Protein AF-A0A959CIJ0-F1 (afdb_monomer_lite)

pLDDT: mean 93.99, std 5.0, range [72.5, 98.31]

Radius of gyration: 11.37 Å; chains: 1; bounding box: 29×19×29 Å

Sequence (59 aa):
DLVDDMMVTTLASGETFSIDLDTTPPTIIAGGNTAQIIATDVQAVNGVIHAIDTVILPE

Structure (mmCIF, N/CA/C/O backbone):
data_AF-A0A959CIJ0-F1
#
_entry.id   AF-A0A959CIJ0-F1
#
loop_
_atom_site.group_PDB
_atom_site.id
_atom_site.type_symbol
_atom_site.label_atom_id
_atom_site.label_alt_id
_atom_site.label_comp_id
_atom_site.label_asym_id
_atom_site.label_entity_id
_atom_site.label_seq_id
_atom_site.pdbx_PDB_ins_code
_atom_site.Cartn_x
_atom_site.Cartn_y
_atom_site.Cartn_z
_atom_site.occupancy
_atom_site.B_iso_or_equiv
_atom_site.auth_seq_id
_atom_site.auth_comp_id
_atom_site.auth_asym_id
_atom_site.auth_atom_id
_atom_site.pdbx_PDB_model_num
ATOM 1 N N . ASP A 1 1 ? -3.258 6.489 -7.820 1.00 88.38 1 ASP A N 1
ATOM 2 C CA . ASP A 1 1 ? -1.876 6.334 -8.283 1.00 88.38 1 ASP A CA 1
ATOM 3 C C . ASP A 1 1 ? -0.957 6.488 -7.084 1.00 88.38 1 ASP A C 1
ATOM 5 O O . ASP A 1 1 ? -1.369 7.155 -6.134 1.00 88.38 1 ASP A O 1
ATOM 9 N N . LEU A 1 2 ? 0.201 5.834 -7.090 1.00 94.94 2 LEU A N 1
ATOM 10 C CA . LEU A 1 2 ? 1.178 5.905 -6.005 1.00 94.94 2 LEU A CA 1
ATOM 11 C C . LEU A 1 2 ? 2.204 6.994 -6.312 1.00 94.94 2 LEU A C 1
ATOM 13 O O . LEU A 1 2 ? 2.740 7.064 -7.414 1.00 94.94 2 LEU A O 1
ATOM 17 N N . VAL A 1 3 ? 2.471 7.843 -5.328 1.00 96.31 3 VAL A N 1
ATOM 18 C CA . VAL A 1 3 ? 3.462 8.915 -5.418 1.00 96.31 3 VAL A CA 1
ATOM 19 C C . VAL A 1 3 ? 4.393 8.769 -4.228 1.00 96.31 3 VAL A C 1
ATOM 21 O O . VAL A 1 3 ? 3.945 8.408 -3.139 1.00 96.31 3 VAL A O 1
ATOM 24 N N . ASP A 1 4 ? 5.674 9.018 -4.457 1.00 96.94 4 ASP A N 1
ATOM 25 C CA . ASP A 1 4 ? 6.687 8.953 -3.413 1.00 96.94 4 ASP A CA 1
ATOM 26 C C . ASP A 1 4 ? 6.399 9.959 -2.291 1.00 96.94 4 ASP A C 1
ATOM 28 O O . ASP A 1 4 ? 5.855 11.041 -2.541 1.00 96.94 4 ASP A O 1
ATOM 32 N N . ASP A 1 5 ? 6.684 9.558 -1.053 1.00 95.19 5 ASP A N 1
ATOM 33 C CA . ASP A 1 5 ? 6.357 10.272 0.186 1.00 95.19 5 ASP A CA 1
ATOM 34 C C . ASP A 1 5 ? 4.862 10.615 0.375 1.00 95.19 5 ASP A C 1
ATOM 36 O O . ASP A 1 5 ? 4.484 11.411 1.245 1.00 95.19 5 ASP A O 1
ATOM 40 N N . MET A 1 6 ? 3.958 10.020 -0.413 1.00 95.88 6 MET A N 1
ATOM 41 C CA . MET A 1 6 ? 2.529 10.305 -0.295 1.00 95.88 6 MET A CA 1
ATOM 42 C C . MET A 1 6 ? 1.968 9.770 1.023 1.00 95.88 6 MET A C 1
ATOM 44 O O . MET A 1 6 ? 1.973 8.566 1.273 1.00 95.88 6 MET A O 1
ATOM 48 N N . MET A 1 7 ? 1.385 10.671 1.817 1.00 95.75 7 MET A N 1
ATOM 49 C CA . MET A 1 7 ? 0.590 10.327 2.994 1.00 95.75 7 MET A CA 1
ATOM 50 C C . MET A 1 7 ? -0.852 10.018 2.594 1.00 95.75 7 MET A C 1
ATOM 52 O O . MET A 1 7 ? -1.537 10.854 1.999 1.00 95.75 7 MET A O 1
ATOM 56 N N . VAL A 1 8 ? -1.335 8.836 2.963 1.00 94.69 8 VAL A N 1
ATOM 57 C CA . VAL A 1 8 ? -2.691 8.371 2.659 1.00 94.69 8 VAL A CA 1
ATOM 58 C C . VAL A 1 8 ? -3.448 8.120 3.953 1.00 94.69 8 VAL A C 1
ATOM 60 O O . VAL A 1 8 ? -2.962 7.414 4.832 1.00 94.69 8 VAL A O 1
ATOM 63 N N . THR A 1 9 ? -4.656 8.671 4.059 1.00 94.94 9 THR A N 1
ATOM 64 C CA . THR A 1 9 ? -5.568 8.406 5.178 1.00 94.94 9 THR A CA 1
ATOM 65 C C . THR A 1 9 ? -6.382 7.143 4.915 1.00 94.94 9 THR A C 1
ATOM 67 O O . THR A 1 9 ? -7.015 7.006 3.865 1.00 94.94 9 THR A O 1
ATOM 70 N N . THR A 1 10 ? -6.380 6.218 5.871 1.00 93.06 10 THR A N 1
ATOM 71 C CA . THR A 1 10 ? -7.174 4.993 5.826 1.00 93.06 10 THR A CA 1
ATOM 72 C C . THR A 1 10 ? -8.635 5.288 6.161 1.00 93.06 10 THR A C 1
ATOM 74 O O . THR A 1 10 ? -8.983 6.271 6.818 1.00 93.06 10 THR A O 1
ATOM 77 N N . LEU A 1 11 ? -9.528 4.406 5.710 1.00 92.62 11 LEU A N 1
ATOM 78 C CA . LEU A 1 11 ? -10.947 4.498 6.053 1.00 92.62 11 LEU A CA 1
ATOM 79 C C . LEU A 1 11 ? -11.205 4.180 7.538 1.00 92.62 11 LEU A C 1
ATOM 81 O O . LEU A 1 11 ? -12.177 4.666 8.114 1.00 92.62 11 LEU A O 1
ATOM 85 N N . ALA A 1 12 ? -10.356 3.350 8.148 1.00 84.38 12 ALA A N 1
ATOM 86 C CA . ALA A 1 12 ? -10.469 2.964 9.546 1.00 84.38 12 ALA A CA 1
ATOM 87 C C . ALA A 1 12 ? -9.902 4.073 10.442 1.00 84.38 12 ALA A C 1
ATOM 89 O O . ALA A 1 12 ? -8.701 4.307 10.473 1.00 84.38 12 ALA A O 1
ATOM 90 N N . SER A 1 13 ? -10.779 4.769 11.168 1.00 81.38 13 SER A N 1
ATOM 91 C CA . SER A 1 13 ? -10.419 5.720 12.237 1.00 81.38 13 SER A CA 1
ATOM 92 C C . SER A 1 13 ? -9.490 6.888 11.853 1.00 81.38 13 SER A C 1
ATOM 94 O O . SER A 1 13 ? -9.086 7.643 12.733 1.00 81.38 13 SER A O 1
ATOM 96 N N . GLY A 1 14 ? -9.204 7.100 10.565 1.00 84.88 14 GLY A N 1
ATOM 97 C CA . GLY A 1 14 ? -8.373 8.207 10.088 1.00 84.88 14 GLY A CA 1
ATOM 98 C C . GLY A 1 14 ? -6.870 8.014 10.303 1.00 84.88 14 GLY A C 1
ATOM 99 O O . GLY A 1 14 ? -6.132 8.998 10.260 1.00 84.88 14 GLY A O 1
ATOM 100 N N . GLU A 1 15 ? -6.414 6.779 10.526 1.00 91.38 15 GLU A N 1
ATOM 101 C CA . GLU A 1 15 ? -4.984 6.458 10.549 1.00 91.38 15 GLU A CA 1
ATOM 102 C C . GLU A 1 15 ? -4.336 6.780 9.200 1.00 91.38 15 GLU A C 1
ATOM 104 O O . GLU A 1 15 ? -5.008 6.901 8.174 1.00 91.38 15 GLU A O 1
ATOM 109 N N . THR A 1 16 ? -3.014 6.915 9.177 1.00 93.50 16 THR A N 1
ATOM 110 C CA . THR A 1 16 ? -2.290 7.252 7.950 1.00 93.50 16 THR A CA 1
ATOM 111 C C . THR A 1 16 ? -1.103 6.339 7.720 1.00 93.50 16 THR A C 1
ATOM 113 O O . THR A 1 16 ? -0.455 5.914 8.674 1.00 93.50 16 THR A O 1
ATOM 116 N N . PHE A 1 17 ? -0.770 6.122 6.453 1.00 94.94 17 PHE A N 1
ATOM 117 C CA . PHE A 1 17 ? 0.468 5.476 6.027 1.00 94.94 17 PHE A CA 1
ATOM 118 C C . PHE A 1 17 ? 1.187 6.329 4.981 1.00 94.94 17 PHE A C 1
ATOM 120 O O . PHE A 1 17 ? 0.552 7.160 4.326 1.00 94.94 17 PHE A O 1
ATOM 127 N N . SER A 1 18 ? 2.491 6.110 4.822 1.00 96.50 18 SER A N 1
ATOM 128 C CA . SER A 1 18 ? 3.297 6.699 3.751 1.00 96.50 18 SER A CA 1
ATOM 129 C C . SER A 1 18 ? 3.691 5.653 2.712 1.00 96.50 18 SER A C 1
ATOM 131 O O . SER A 1 18 ? 3.722 4.452 2.999 1.00 96.50 18 SER A O 1
ATOM 133 N N . ILE A 1 19 ? 3.986 6.115 1.502 1.00 97.62 19 ILE A N 1
ATOM 134 C CA . ILE A 1 19 ? 4.530 5.306 0.409 1.00 97.62 19 ILE A CA 1
ATOM 135 C C . ILE A 1 19 ? 5.980 5.721 0.179 1.00 97.62 19 ILE A C 1
ATOM 137 O O . ILE A 1 19 ? 6.264 6.912 0.122 1.00 97.62 19 ILE A O 1
ATOM 141 N N . ASP A 1 20 ? 6.858 4.738 0.027 1.00 97.19 20 ASP A N 1
ATOM 142 C CA . ASP A 1 20 ? 8.271 4.903 -0.316 1.00 97.19 20 ASP A CA 1
ATOM 143 C C . ASP A 1 20 ? 8.518 4.163 -1.641 1.00 97.19 20 ASP A C 1
ATOM 145 O O . ASP A 1 20 ? 8.361 2.937 -1.729 1.00 97.19 20 ASP A O 1
ATOM 149 N N . LEU A 1 21 ? 8.850 4.919 -2.690 1.00 97.12 21 LEU A N 1
ATOM 150 C CA . LEU A 1 21 ? 9.162 4.403 -4.026 1.00 97.12 21 LEU A CA 1
ATOM 151 C C . LEU A 1 21 ? 10.674 4.299 -4.293 1.00 97.12 21 LEU A C 1
ATOM 153 O O . LEU A 1 21 ? 11.062 3.747 -5.326 1.00 97.12 21 LEU 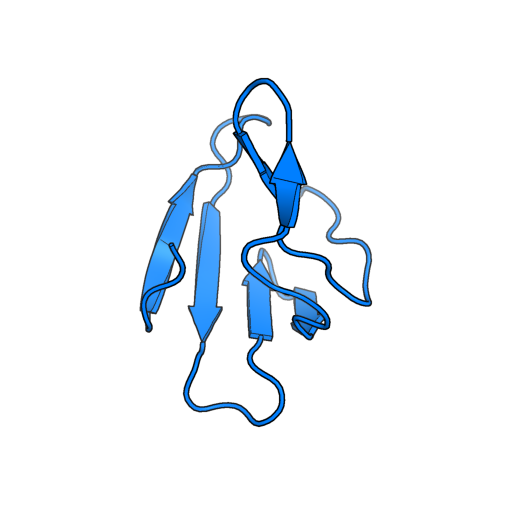A O 1
ATOM 157 N N . ASP A 1 22 ? 11.515 4.787 -3.379 1.00 96.69 22 ASP A N 1
ATOM 158 C CA . ASP A 1 22 ? 12.980 4.697 -3.451 1.00 96.69 22 ASP A CA 1
ATOM 159 C C . ASP A 1 22 ? 13.495 3.292 -3.081 1.00 96.69 22 ASP A C 1
ATOM 161 O O . ASP A 1 22 ? 14.614 2.890 -3.426 1.00 96.69 22 ASP A O 1
ATOM 165 N N . THR A 1 23 ? 12.661 2.506 -2.405 1.00 95.75 23 THR A N 1
ATOM 166 C CA . THR A 1 23 ? 12.904 1.095 -2.097 1.00 95.75 23 THR A CA 1
ATOM 167 C C . THR A 1 23 ? 12.672 0.166 -3.298 1.00 95.75 23 THR A C 1
ATOM 169 O O . THR A 1 23 ? 11.875 0.419 -4.199 1.00 95.75 23 THR A O 1
ATOM 172 N N . THR A 1 24 ? 13.401 -0.959 -3.343 1.00 94.50 24 THR A N 1
ATOM 173 C CA . THR A 1 24 ? 13.219 -2.004 -4.367 1.00 94.50 24 THR A CA 1
ATOM 174 C C . THR A 1 24 ? 12.996 -3.369 -3.701 1.00 94.50 24 THR A C 1
ATOM 176 O O . THR A 1 24 ? 13.969 -3.970 -3.236 1.00 94.50 24 THR A O 1
ATOM 179 N N . PRO A 1 25 ? 11.755 -3.895 -3.678 1.00 94.62 25 PRO A N 1
ATOM 180 C CA . PRO A 1 25 ? 10.529 -3.308 -4.240 1.00 94.62 25 PRO A CA 1
ATOM 181 C C . PRO A 1 25 ? 10.011 -2.105 -3.423 1.00 94.62 25 PRO A C 1
ATOM 183 O O . PRO A 1 25 ? 10.410 -1.966 -2.267 1.00 94.62 25 PRO A O 1
ATOM 186 N N . PRO A 1 26 ? 9.117 -1.275 -3.997 1.00 97.38 26 PRO A N 1
ATOM 187 C CA . PRO A 1 26 ? 8.477 -0.166 -3.290 1.00 97.38 26 PRO A CA 1
ATOM 188 C C . PRO A 1 26 ? 7.739 -0.624 -2.030 1.00 97.38 26 PRO A C 1
ATOM 190 O O . PRO A 1 26 ? 7.225 -1.749 -1.984 1.00 97.38 26 PRO A O 1
ATOM 193 N N . THR A 1 27 ? 7.629 0.247 -1.028 1.00 97.56 27 THR A N 1
ATOM 194 C CA . THR A 1 27 ? 7.071 -0.108 0.283 1.00 97.56 27 THR A CA 1
ATOM 195 C C . THR A 1 27 ? 6.000 0.861 0.787 1.00 97.56 27 THR A C 1
ATOM 197 O O . THR A 1 27 ? 5.891 2.009 0.361 1.00 97.56 27 THR A O 1
ATOM 200 N N . ILE A 1 28 ? 5.170 0.362 1.705 1.00 96.94 28 ILE A N 1
ATOM 201 C CA . ILE A 1 28 ? 4.234 1.138 2.524 1.00 96.94 28 ILE A CA 1
ATOM 202 C C . ILE A 1 28 ? 4.717 1.103 3.973 1.00 96.94 28 ILE A C 1
ATOM 204 O O . ILE A 1 28 ? 5.049 0.026 4.474 1.00 96.94 28 ILE A O 1
ATOM 208 N N . ILE A 1 29 ? 4.697 2.251 4.655 1.00 94.69 29 ILE A N 1
ATOM 209 C CA . ILE A 1 29 ? 5.088 2.391 6.063 1.00 94.69 29 ILE A CA 1
ATOM 210 C C . ILE A 1 29 ? 3.888 2.891 6.879 1.00 94.69 29 ILE A C 1
ATOM 212 O O . ILE A 1 29 ? 3.342 3.962 6.609 1.00 94.69 29 ILE A O 1
ATOM 216 N N . ALA A 1 30 ? 3.470 2.123 7.887 1.00 93.00 30 ALA A N 1
ATOM 217 C CA . ALA A 1 30 ? 2.277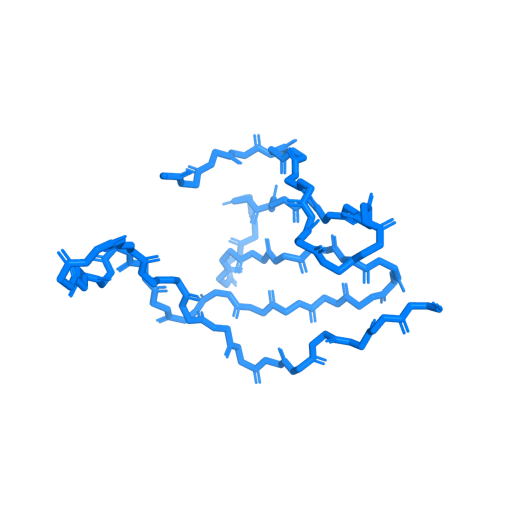 2.403 8.691 1.00 93.00 30 ALA A CA 1
ATOM 218 C C . ALA A 1 30 ? 2.460 1.946 10.147 1.00 93.00 30 ALA A C 1
ATOM 220 O O . ALA A 1 30 ? 2.570 0.747 10.401 1.00 93.00 30 ALA A O 1
ATOM 221 N N . GLY A 1 31 ? 2.502 2.878 11.109 1.00 84.50 31 GLY A N 1
ATOM 222 C CA . GLY A 1 31 ? 2.560 2.537 12.544 1.00 84.50 31 GLY A CA 1
ATOM 223 C C . GLY A 1 31 ? 3.719 1.599 12.918 1.00 84.50 31 GLY A C 1
ATOM 224 O O . GLY A 1 31 ? 3.548 0.657 13.679 1.00 84.50 31 GLY A O 1
ATOM 225 N N . GLY A 1 32 ? 4.889 1.765 12.292 1.00 85.06 32 GLY A N 1
ATOM 226 C CA . GLY A 1 32 ? 6.045 0.878 12.496 1.00 85.06 32 GLY A CA 1
ATOM 227 C C . GLY A 1 32 ? 6.012 -0.448 11.723 1.00 85.06 32 GLY A C 1
ATOM 228 O O . GLY A 1 32 ? 6.986 -1.197 11.776 1.00 85.06 32 GLY A O 1
ATOM 229 N N . ASN A 1 33 ? 4.947 -0.729 10.968 1.00 90.75 33 ASN A N 1
ATOM 230 C CA . ASN A 1 33 ? 4.902 -1.823 10.001 1.00 90.75 33 ASN A CA 1
ATOM 231 C C . ASN A 1 33 ? 5.438 -1.359 8.643 1.00 90.75 33 ASN A C 1
ATOM 233 O O . ASN A 1 33 ? 5.210 -0.218 8.231 1.00 90.75 33 ASN A O 1
ATOM 237 N N . THR A 1 34 ? 6.087 -2.272 7.923 1.00 95.25 34 THR A N 1
ATOM 238 C CA . THR A 1 34 ? 6.541 -2.063 6.544 1.00 95.25 34 THR A CA 1
ATOM 239 C C . THR A 1 34 ? 6.056 -3.222 5.684 1.00 95.25 34 THR A C 1
ATOM 241 O O . THR A 1 34 ? 6.257 -4.379 6.050 1.00 95.25 34 THR A O 1
ATOM 244 N N . ALA A 1 35 ? 5.414 -2.918 4.557 1.00 97.19 35 ALA A N 1
ATOM 245 C CA . ALA A 1 35 ? 4.906 -3.913 3.614 1.00 97.19 35 ALA A CA 1
ATOM 246 C C . ALA A 1 35 ? 5.409 -3.613 2.200 1.00 97.19 35 ALA A C 1
ATOM 248 O O . ALA A 1 35 ? 5.424 -2.455 1.785 1.00 97.19 35 ALA A O 1
ATOM 249 N N . GLN A 1 36 ? 5.798 -4.645 1.452 1.00 98.00 36 GLN A N 1
ATOM 250 C CA . GLN A 1 36 ? 6.244 -4.492 0.068 1.00 98.00 36 GLN A CA 1
ATOM 251 C C . GLN A 1 36 ? 5.041 -4.475 -0.870 1.00 98.00 36 GLN A C 1
ATOM 253 O O . GLN A 1 36 ? 4.118 -5.278 -0.723 1.00 98.00 36 GLN A O 1
ATOM 258 N N . ILE A 1 37 ? 5.074 -3.597 -1.868 1.00 97.38 37 ILE A N 1
ATOM 259 C CA . ILE A 1 37 ? 4.075 -3.539 -2.932 1.00 97.38 37 ILE A CA 1
ATOM 260 C C . ILE A 1 37 ? 4.453 -4.567 -4.003 1.00 97.38 37 ILE A C 1
ATOM 262 O O . ILE A 1 37 ? 5.519 -4.492 -4.613 1.00 97.38 37 ILE A O 1
ATOM 266 N N . ILE A 1 38 ? 3.567 -5.535 -4.240 1.00 97.44 38 ILE A N 1
ATOM 267 C CA . ILE A 1 38 ? 3.797 -6.663 -5.161 1.00 97.44 38 ILE A CA 1
ATOM 268 C C . ILE A 1 38 ? 3.016 -6.545 -6.476 1.00 97.44 38 ILE A C 1
ATOM 270 O O . ILE A 1 38 ? 3.344 -7.229 -7.445 1.00 97.44 38 ILE A O 1
ATOM 274 N N . ALA A 1 39 ? 1.989 -5.692 -6.529 1.00 97.06 39 ALA A N 1
ATOM 275 C CA . ALA 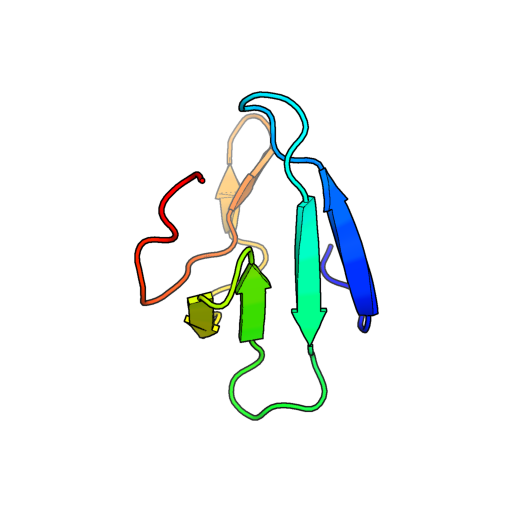A 1 39 ? 1.275 -5.342 -7.756 1.00 97.06 39 ALA A CA 1
ATOM 276 C C . ALA A 1 39 ? 0.628 -3.957 -7.634 1.00 97.06 39 ALA A C 1
ATOM 278 O O . ALA A 1 39 ? 0.124 -3.605 -6.567 1.00 97.06 39 ALA A O 1
ATOM 279 N N . THR A 1 40 ? 0.589 -3.202 -8.730 1.00 96.56 40 THR A N 1
ATOM 280 C CA . THR A 1 40 ? -0.051 -1.880 -8.808 1.00 96.56 40 THR A CA 1
ATOM 281 C C . THR A 1 40 ? -1.112 -1.850 -9.904 1.00 96.56 40 THR A C 1
ATOM 283 O O . THR A 1 40 ? -1.146 -2.726 -10.771 1.00 96.56 40 THR A O 1
ATOM 286 N N . ASP A 1 41 ? -1.996 -0.852 -9.848 1.00 96.25 41 ASP A N 1
ATOM 287 C CA . ASP A 1 41 ? -2.927 -0.506 -10.932 1.00 96.25 41 ASP A CA 1
ATOM 288 C C . ASP A 1 41 ? -3.869 -1.624 -11.407 1.00 96.25 41 ASP A C 1
ATOM 290 O O . ASP A 1 41 ? -4.331 -1.640 -12.554 1.00 96.25 41 ASP A O 1
ATOM 294 N N . VAL A 1 42 ? -4.223 -2.552 -10.516 1.00 97.50 42 VAL A N 1
ATOM 295 C CA . VAL A 1 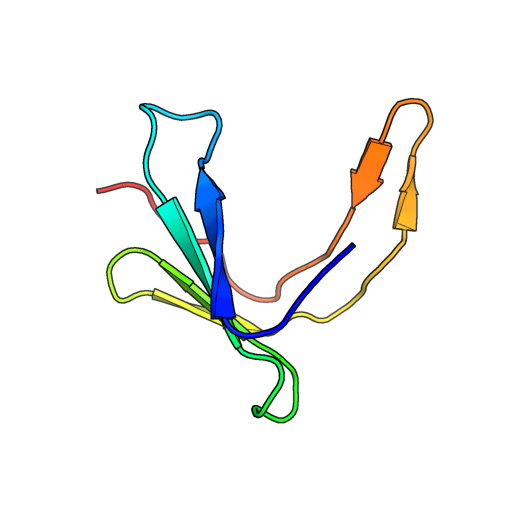42 ? -5.205 -3.593 -10.828 1.00 97.50 42 VAL A CA 1
ATOM 296 C C . VAL A 1 42 ? -6.601 -2.971 -10.829 1.00 97.50 42 VAL A C 1
ATOM 298 O O . VAL A 1 42 ? -7.132 -2.592 -9.784 1.00 97.50 42 VAL A O 1
ATOM 301 N N . GLN A 1 43 ? -7.197 -2.859 -12.015 1.00 97.94 43 GLN A N 1
ATOM 302 C CA . GLN A 1 43 ? -8.500 -2.221 -12.200 1.00 97.94 43 GLN A CA 1
ATOM 303 C C . GLN A 1 43 ? -9.644 -3.057 -11.618 1.00 97.94 43 GLN A C 1
ATOM 305 O O . GLN A 1 43 ? -9.795 -4.239 -11.932 1.00 97.94 43 GLN A O 1
ATOM 310 N N . ALA A 1 44 ? -10.487 -2.413 -10.814 1.00 97.19 44 ALA A N 1
ATOM 311 C CA . ALA A 1 44 ? -11.737 -2.954 -10.299 1.00 97.19 44 ALA A CA 1
ATOM 312 C C . ALA A 1 44 ? -12.933 -2.176 -10.874 1.00 97.19 44 ALA A C 1
ATOM 314 O O . ALA A 1 44 ? -12.783 -1.112 -11.468 1.00 97.19 44 ALA A O 1
ATOM 315 N N . VAL A 1 45 ? -14.153 -2.687 -10.677 1.00 98.31 45 VAL A N 1
ATOM 316 C CA . VAL A 1 45 ? -15.384 -2.055 -11.202 1.00 98.31 45 VAL A CA 1
ATOM 317 C C . VAL A 1 45 ? -15.571 -0.622 -10.682 1.00 98.31 45 VAL A C 1
ATOM 319 O O . VAL A 1 45 ? -16.156 0.218 -11.359 1.00 98.31 45 VAL A O 1
ATOM 322 N N . ASN A 1 46 ? -15.085 -0.344 -9.476 1.00 96.81 46 ASN A N 1
ATOM 323 C CA . ASN A 1 46 ? -15.314 0.896 -8.742 1.00 96.81 46 ASN A CA 1
ATOM 324 C C . ASN A 1 46 ? -14.039 1.455 -8.089 1.00 96.81 46 ASN A C 1
ATOM 326 O O . ASN A 1 46 ? -14.131 2.209 -7.122 1.00 96.81 46 ASN A O 1
ATOM 330 N N . GLY A 1 47 ? -12.856 1.079 -8.576 1.00 96.31 47 GLY A N 1
ATOM 331 C CA . GLY A 1 47 ? -11.600 1.533 -7.987 1.00 96.31 47 GLY A CA 1
ATOM 332 C C . GLY A 1 47 ? -10.379 0.822 -8.550 1.00 96.31 47 GLY A C 1
ATOM 333 O O . GLY A 1 47 ? -10.439 0.190 -9.600 1.00 96.31 47 GLY A O 1
ATOM 334 N N . VAL A 1 48 ? -9.272 0.926 -7.820 1.00 97.25 48 VAL A N 1
ATOM 335 C CA . VAL A 1 48 ? -7.974 0.348 -8.177 1.00 97.25 48 VAL A CA 1
ATOM 336 C C . VAL A 1 48 ? -7.393 -0.359 -6.958 1.00 97.25 48 VAL A C 1
ATOM 338 O O . VAL A 1 48 ? -7.514 0.140 -5.839 1.00 97.25 48 VAL A O 1
ATOM 341 N N . ILE A 1 49 ? -6.753 -1.506 -7.178 1.00 96.94 49 ILE A N 1
ATOM 342 C CA . ILE A 1 49 ? -6.084 -2.297 -6.145 1.00 96.94 49 ILE A CA 1
ATOM 343 C C . ILE A 1 49 ? -4.567 -2.197 -6.326 1.00 96.94 49 ILE A C 1
ATOM 345 O O . ILE A 1 49 ? -4.047 -2.349 -7.431 1.00 96.94 49 ILE A O 1
ATOM 349 N N . HIS A 1 50 ? -3.878 -1.995 -5.206 1.00 96.88 50 HIS A N 1
ATOM 350 C CA . HIS A 1 50 ? -2.438 -2.187 -5.062 1.00 96.88 50 HIS A CA 1
ATOM 351 C C . HIS A 1 50 ? -2.240 -3.301 -4.031 1.00 96.88 50 HIS A C 1
ATOM 353 O O . HIS A 1 50 ? -2.772 -3.210 -2.925 1.00 96.88 50 HIS A O 1
ATOM 359 N N . ALA A 1 51 ? -1.565 -4.384 -4.411 1.00 97.12 51 ALA A N 1
ATOM 360 C CA . ALA A 1 51 ? -1.390 -5.555 -3.557 1.00 97.12 51 ALA A CA 1
ATOM 361 C C . ALA A 1 51 ? -0.088 -5.455 -2.760 1.00 97.12 51 ALA A C 1
ATOM 363 O O . ALA A 1 51 ? 0.936 -5.039 -3.303 1.00 97.12 51 ALA A O 1
ATOM 364 N N . ILE A 1 52 ? -0.134 -5.892 -1.502 1.00 97.38 52 ILE A N 1
ATOM 365 C CA . ILE A 1 52 ? 1.010 -5.928 -0.587 1.00 97.38 52 ILE A CA 1
ATOM 366 C C . ILE A 1 52 ? 1.252 -7.340 -0.047 1.00 97.38 52 ILE A C 1
ATOM 368 O O . ILE A 1 52 ? 0.342 -8.171 -0.047 1.00 97.38 52 ILE A O 1
ATOM 372 N N . ASP A 1 53 ? 2.476 -7.609 0.404 1.00 97.25 53 ASP A N 1
ATOM 373 C CA . ASP A 1 53 ? 2.899 -8.926 0.903 1.00 97.25 53 ASP A CA 1
ATOM 374 C C . ASP A 1 53 ? 2.597 -9.178 2.391 1.00 97.25 53 ASP A C 1
ATOM 376 O O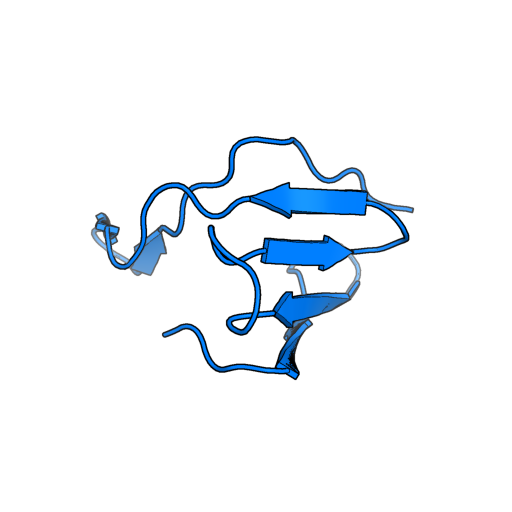 . ASP A 1 53 ? 2.623 -10.324 2.841 1.00 97.25 53 ASP A O 1
ATOM 380 N N . THR A 1 54 ? 2.292 -8.119 3.144 1.00 94.31 54 THR A N 1
ATOM 381 C CA . THR A 1 54 ? 2.176 -8.149 4.605 1.00 94.31 54 THR A CA 1
ATOM 382 C C . THR A 1 54 ? 0.882 -7.485 5.062 1.00 94.31 54 THR A C 1
ATOM 384 O O . THR A 1 54 ? 0.457 -6.471 4.512 1.00 94.31 54 THR A O 1
ATOM 387 N N . VAL A 1 55 ? 0.242 -8.050 6.090 1.00 93.38 55 VAL A N 1
ATOM 388 C CA . VAL A 1 55 ? -0.939 -7.445 6.721 1.00 93.38 55 VAL A CA 1
ATOM 389 C C . VAL A 1 55 ? -0.492 -6.320 7.651 1.00 93.38 55 VAL A C 1
ATOM 391 O O . VAL A 1 55 ? 0.258 -6.560 8.593 1.00 93.38 55 VAL A O 1
ATOM 394 N N . ILE A 1 56 ? -0.995 -5.112 7.408 1.00 92.06 56 ILE A N 1
ATOM 395 C CA . ILE A 1 56 ? -0.824 -3.963 8.300 1.00 92.06 56 ILE A CA 1
ATOM 396 C C . ILE A 1 56 ? -1.944 -4.004 9.344 1.00 92.06 56 ILE A C 1
ATOM 398 O O . ILE A 1 56 ? -3.121 -4.093 8.986 1.00 92.06 56 ILE A O 1
ATOM 402 N N . LEU A 1 57 ? -1.579 -3.972 10.625 1.00 89.19 57 LEU A N 1
ATOM 403 C CA . LEU A 1 57 ? -2.532 -3.941 11.734 1.00 89.19 57 LEU A CA 1
ATOM 404 C C . LEU A 1 57 ? -2.763 -2.489 12.197 1.00 89.19 57 LEU A C 1
ATOM 406 O O . LEU A 1 57 ? -1.794 -1.730 12.216 1.00 89.19 57 LEU A O 1
ATOM 410 N N . PRO A 1 58 ? -4.004 -2.111 12.564 1.00 83.06 58 PRO A N 1
ATOM 411 C CA . PRO A 1 58 ? -4.299 -0.825 13.208 1.00 83.06 58 PRO A CA 1
ATOM 412 C C . PRO A 1 58 ? -3.607 -0.692 14.572 1.00 83.06 58 PRO A C 1
ATOM 414 O O . PRO A 1 58 ? -3.282 -1.718 15.184 1.00 83.06 58 PRO A O 1
ATOM 417 N N . GLU A 1 59 ? -3.449 0.541 15.063 1.00 72.50 59 GLU A N 1
ATOM 418 C CA . GLU A 1 59 ? -2.979 0.807 16.438 1.00 72.50 59 GLU A CA 1
ATOM 419 C C . GLU A 1 59 ? -4.122 0.935 17.460 1.00 72.50 59 GLU A C 1
ATOM 421 O O . GLU A 1 59 ? -5.222 1.433 17.123 1.00 72.50 59 GLU A O 1
#

Secondary structure (DSSP, 8-state):
---TT-EEE-TTTT-EEEEESSSSS-EEEETTEEEEEEEEEEEETTEEEEEESSPPPP-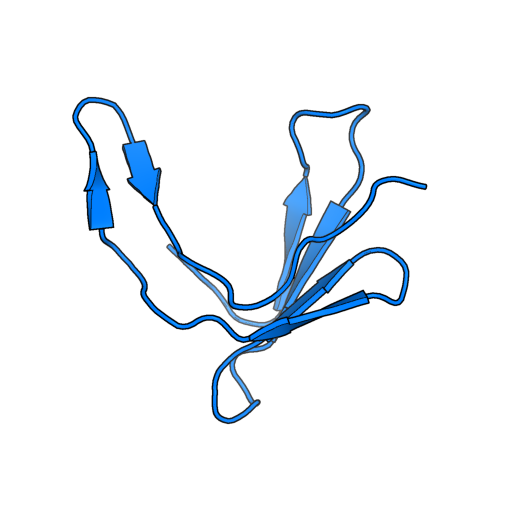

Foldseek 3Di:
DADAQDWDFDPPPRFIWGWHVVDVQTWIGGPNDIWGFPDWQPDDPPDTDTDTDDDDDDD